Protein AF-A0A3D5YHL3-F1 (afdb_monomer_lite)

Secondary structure (DSSP, 8-state):
---TT---TTT-PEEEE---SHHHHHHHHHHHHHTT--HHHHEEEE-HHHHHTTT--HHHHT------EETTEE-----SSGGGSPPPSSEEEEEETTEEEEEETTSPP-SEE----SEETTEES----HHHHHHHHHHHHHHHGGGGGS-EEE-HHHHHHHHHHHHHHHHT-

Sequence (173 aa):
MKEHDMLDPKLDKIVVADISTVEDVRRVEEAVANAGFDPKDFIQYGLGGLLVARNKTRDALSAAYKLTQVEDDPTGKLSNDIDKEPIPGDLNIEIRNDERVVVQEFEEIQGERLLKPVYENGNLVYDDNDIAAVDIARKRLIETFDAVYLPSRESEVTKEIHQKVRERFINDM

pLDDT: mean 86.02, std 10.87, range [41.62, 98.19]

Structure (mmCIF, N/CA/C/O backbone):
data_AF-A0A3D5YHL3-F1
#
_entry.id   AF-A0A3D5YHL3-F1
#
loop_
_atom_site.group_PDB
_atom_site.id
_atom_site.type_symbol
_atom_site.label_atom_id
_atom_site.label_alt_id
_atom_site.label_comp_id
_atom_site.label_asym_id
_atom_site.label_entity_id
_atom_site.label_seq_id
_atom_site.pdbx_PDB_ins_code
_atom_site.Cartn_x
_atom_site.Cartn_y
_atom_site.Cartn_z
_atom_site.occupancy
_atom_site.B_iso_or_equiv
_atom_site.auth_seq_id
_atom_site.auth_comp_id
_atom_site.auth_asym_id
_atom_site.auth_atom_id
_atom_site.pdbx_PDB_model_num
ATOM 1 N N . MET A 1 1 ? -34.088 -5.281 43.142 1.00 41.62 1 MET A N 1
ATOM 2 C CA . MET A 1 1 ? -32.781 -4.714 43.527 1.00 41.62 1 MET A CA 1
ATOM 3 C C . MET A 1 1 ? -32.283 -3.999 42.289 1.00 41.62 1 MET A C 1
ATOM 5 O O . MET A 1 1 ? -32.059 -4.671 41.296 1.00 41.62 1 MET A O 1
ATOM 9 N N . LYS A 1 2 ? -32.340 -2.664 42.274 1.00 42.94 2 LYS A N 1
ATOM 10 C CA . LYS A 1 2 ? -31.876 -1.867 41.132 1.00 42.94 2 LYS A CA 1
ATOM 11 C C . LYS A 1 2 ? -30.351 -1.827 41.171 1.00 42.94 2 LYS A C 1
ATOM 13 O O . LYS A 1 2 ? -29.787 -1.775 42.259 1.00 42.94 2 LYS A O 1
ATOM 18 N N . GLU A 1 3 ? -29.757 -1.890 39.994 1.00 56.44 3 GLU A N 1
ATOM 19 C CA . GLU A 1 3 ? -28.336 -1.989 39.646 1.00 56.44 3 GLU A CA 1
ATOM 20 C C . GLU A 1 3 ? -27.521 -0.769 40.115 1.00 56.44 3 GLU A C 1
ATOM 22 O O . GLU A 1 3 ? -26.960 -0.030 39.316 1.00 56.44 3 GLU A O 1
ATOM 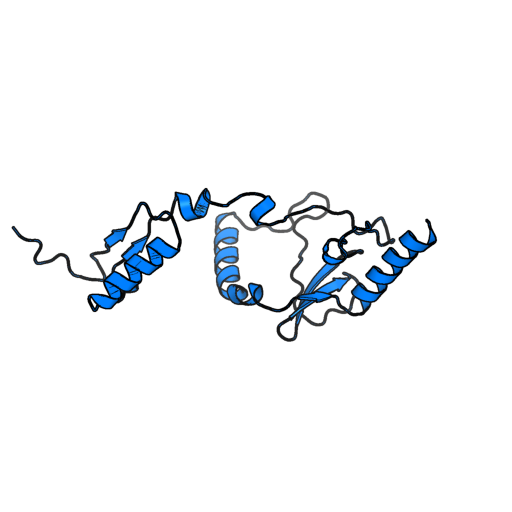27 N N . HIS A 1 4 ? -27.507 -0.496 41.419 1.00 51.25 4 HIS A N 1
ATOM 28 C CA . HIS A 1 4 ? -26.979 0.757 41.958 1.00 51.25 4 HIS A CA 1
ATOM 29 C C . HIS A 1 4 ? -25.447 0.881 41.887 1.00 51.25 4 HIS A C 1
ATOM 31 O O . HIS A 1 4 ? -24.948 1.989 42.057 1.00 51.25 4 HIS A O 1
ATOM 37 N N . ASP A 1 5 ? -24.744 -0.213 41.568 1.00 57.22 5 ASP A N 1
ATOM 38 C CA . ASP A 1 5 ? -23.280 -0.321 41.615 1.00 57.22 5 ASP A CA 1
ATOM 39 C C . ASP A 1 5 ? -22.630 -0.756 40.278 1.00 57.22 5 ASP A C 1
ATOM 41 O O . ASP A 1 5 ? -21.456 -1.105 40.279 1.00 57.22 5 ASP A O 1
ATOM 45 N N . MET A 1 6 ? -23.350 -0.745 39.141 1.00 55.75 6 MET A N 1
ATOM 46 C CA . MET A 1 6 ? -22.797 -1.093 37.806 1.00 55.75 6 MET A CA 1
ATOM 47 C C . MET A 1 6 ? -22.458 0.148 36.957 1.00 55.75 6 MET A C 1
ATOM 49 O O . MET A 1 6 ? -22.92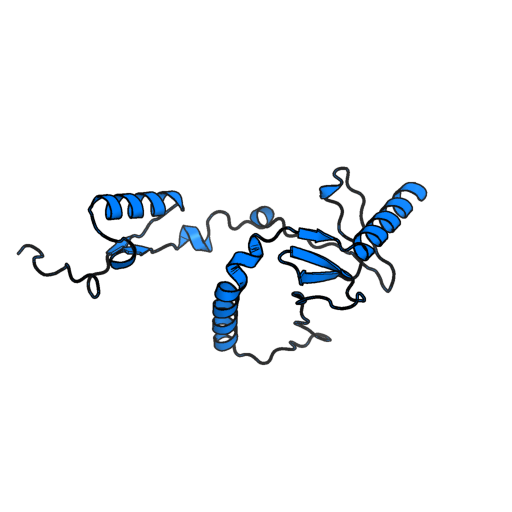9 0.289 35.827 1.00 55.75 6 MET A O 1
ATOM 53 N N . LEU A 1 7 ? -21.730 1.108 37.529 1.00 62.03 7 LEU A N 1
ATOM 54 C CA . LEU A 1 7 ? -21.353 2.356 36.851 1.00 62.03 7 LEU A CA 1
ATOM 55 C C . LEU A 1 7 ? -19.850 2.649 36.936 1.00 62.03 7 LEU A C 1
ATOM 57 O O . LEU A 1 7 ? -19.455 3.790 36.698 1.00 62.03 7 LEU A O 1
ATOM 61 N N . ASP A 1 8 ? -19.006 1.673 37.285 1.00 66.50 8 ASP A N 1
ATOM 62 C CA . ASP A 1 8 ? -17.559 1.878 37.219 1.00 66.50 8 ASP A CA 1
ATOM 63 C C . ASP A 1 8 ? -17.124 1.827 35.742 1.00 66.50 8 ASP A C 1
ATOM 65 O O . ASP A 1 8 ? -17.081 0.745 35.163 1.00 66.50 8 ASP A O 1
ATOM 69 N N . PRO A 1 9 ? -16.721 2.948 35.113 1.00 62.53 9 PRO A N 1
ATOM 70 C CA . PRO A 1 9 ? -16.336 2.972 33.697 1.00 62.53 9 PRO A CA 1
ATOM 71 C C . PRO A 1 9 ? -15.170 2.031 33.375 1.00 62.53 9 PRO A C 1
ATOM 73 O O . PRO A 1 9 ? -14.937 1.663 32.223 1.00 62.53 9 PRO A O 1
ATOM 76 N N . LYS A 1 10 ? -14.364 1.676 34.380 1.00 64.00 10 LYS A N 1
ATOM 77 C CA . LYS A 1 10 ? -13.200 0.807 34.206 1.00 64.00 10 LYS A CA 1
ATOM 78 C C . LYS A 1 10 ? -13.565 -0.671 34.262 1.00 64.00 10 LYS A C 1
ATOM 80 O O . LYS A 1 10 ? -12.858 -1.459 33.637 1.00 64.00 10 LYS A O 1
ATOM 85 N N . LEU A 1 11 ? -14.627 -1.037 34.978 1.00 66.75 11 LEU A N 1
ATOM 86 C CA . LEU A 1 11 ? -15.030 -2.430 35.197 1.00 66.75 11 LEU A CA 1
ATOM 87 C C . LEU A 1 11 ? -16.305 -2.798 34.425 1.00 66.75 11 LEU A C 1
ATOM 89 O O . LEU A 1 11 ? -16.400 -3.904 33.896 1.00 66.75 11 LEU A O 1
ATOM 93 N N . ASP A 1 12 ? -17.226 -1.850 34.278 1.00 74.38 12 ASP A N 1
ATOM 94 C CA . ASP A 1 12 ? -18.537 -2.013 33.660 1.00 74.38 12 ASP A CA 1
ATOM 95 C C . ASP A 1 12 ? -18.520 -1.456 32.230 1.00 74.38 12 ASP A C 1
ATOM 97 O O . ASP A 1 12 ? -18.820 -0.290 31.964 1.00 74.38 12 ASP A O 1
ATOM 101 N N . LYS A 1 13 ? -18.127 -2.312 31.281 1.00 79.00 13 LYS A N 1
ATOM 102 C CA . LYS A 1 13 ? -18.170 -2.005 29.845 1.00 79.00 13 LYS A CA 1
ATOM 103 C C . LYS A 1 13 ? -19.487 -2.475 29.235 1.00 79.00 13 LYS A C 1
ATOM 105 O O . LYS A 1 13 ? -19.924 -3.603 29.452 1.00 79.00 13 LYS A O 1
ATOM 110 N N . ILE A 1 14 ? -20.081 -1.635 28.398 1.00 84.00 14 ILE A N 1
ATOM 111 C CA . ILE A 1 14 ? -21.248 -1.963 27.586 1.00 84.00 14 ILE A CA 1
ATOM 112 C C . ILE A 1 14 ? -20.753 -2.457 26.229 1.00 84.00 14 ILE A C 1
ATOM 114 O O . ILE A 1 14 ? -20.118 -1.717 25.477 1.00 84.00 14 ILE A O 1
ATOM 118 N N . VAL A 1 15 ? -21.068 -3.708 25.897 1.00 84.75 15 VAL A N 1
ATOM 119 C CA . VAL A 1 15 ? -20.785 -4.257 24.569 1.00 84.75 15 VAL A CA 1
ATOM 120 C C . VAL A 1 15 ? -21.984 -4.018 23.661 1.00 84.75 15 VAL A C 1
ATOM 122 O O . VAL A 1 15 ? -23.063 -4.564 23.884 1.00 84.75 15 VAL A O 1
ATOM 125 N N . VAL A 1 16 ? -21.786 -3.233 22.607 1.00 86.00 16 VAL A N 1
ATOM 126 C CA . VAL A 1 16 ? -22.779 -3.027 21.552 1.00 86.00 16 VAL A CA 1
ATOM 127 C C . VAL A 1 16 ? -22.445 -3.957 20.388 1.00 86.00 16 VAL A C 1
ATOM 129 O O . VAL A 1 16 ? -21.397 -3.843 19.747 1.00 86.00 16 VAL A O 1
ATOM 132 N N . ALA A 1 17 ? -23.336 -4.913 20.138 1.00 83.62 17 ALA A N 1
ATOM 133 C CA . ALA A 1 17 ? -23.252 -5.866 19.036 1.00 83.62 17 ALA A CA 1
ATOM 134 C C . ALA A 1 17 ? -24.297 -5.546 17.952 1.00 83.62 17 ALA A C 1
ATOM 136 O O . ALA A 1 17 ? -25.127 -4.658 18.122 1.00 83.62 17 ALA A O 1
ATOM 137 N N . ASP A 1 18 ? -24.241 -6.278 16.837 1.00 81.06 18 ASP A N 1
ATOM 138 C CA . ASP A 1 18 ? -25.147 -6.131 15.681 1.00 81.06 18 ASP A CA 1
ATOM 139 C C . ASP A 1 18 ? -25.055 -4.775 14.952 1.00 81.06 18 ASP A C 1
ATOM 141 O O . ASP A 1 18 ? -25.984 -4.292 14.304 1.00 81.06 18 ASP A O 1
ATOM 145 N N . ILE A 1 19 ? -23.875 -4.157 15.013 1.00 83.06 19 ILE A N 1
ATOM 146 C CA . ILE A 1 19 ? -23.560 -2.976 14.216 1.00 83.06 19 ILE A CA 1
ATOM 147 C C . ILE A 1 19 ? -23.359 -3.379 12.758 1.00 83.06 19 ILE A C 1
ATOM 149 O O . ILE A 1 19 ? -22.494 -4.184 12.402 1.00 83.06 19 ILE A O 1
ATOM 153 N N . SER A 1 20 ? -24.171 -2.768 11.906 1.00 81.94 20 SER A N 1
ATOM 154 C CA . SER A 1 20 ? -24.273 -3.090 10.491 1.00 81.94 20 SER A CA 1
ATOM 155 C C . SER A 1 20 ? -23.474 -2.129 9.605 1.00 81.94 20 SER A C 1
ATOM 157 O O . SER A 1 20 ? -23.076 -2.502 8.495 1.00 81.94 20 SER A O 1
ATOM 159 N N . THR A 1 21 ? -23.235 -0.905 10.073 1.00 86.06 21 THR A N 1
ATOM 160 C CA . THR A 1 21 ? -22.568 0.164 9.323 1.00 86.06 21 THR A CA 1
ATOM 161 C C . THR A 1 21 ? -21.679 1.020 10.231 1.00 86.06 21 THR A C 1
ATOM 163 O O . THR A 1 21 ? -21.836 1.021 11.447 1.00 86.06 21 THR A O 1
ATOM 166 N N . VAL A 1 22 ? -20.752 1.785 9.643 1.00 86.81 22 VAL A N 1
ATOM 167 C CA . VAL A 1 22 ? -19.967 2.793 10.387 1.00 86.81 22 VAL A CA 1
ATOM 168 C C . VAL A 1 22 ? -20.869 3.905 10.938 1.00 86.81 22 VAL A C 1
ATOM 170 O O . VAL A 1 22 ? -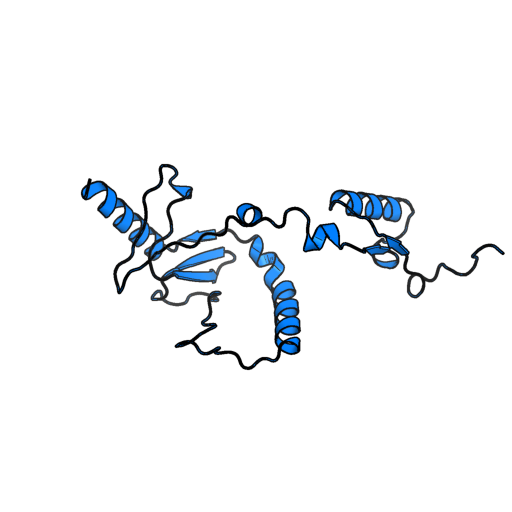20.586 4.466 11.989 1.00 86.81 22 VAL A O 1
ATOM 173 N N . GLU A 1 23 ? -21.983 4.195 10.268 1.00 89.00 23 GLU A N 1
ATOM 174 C CA . GLU A 1 23 ? -22.930 5.219 10.713 1.00 89.00 23 GLU A CA 1
ATOM 175 C C . GLU A 1 23 ? -23.676 4.809 11.988 1.00 89.00 23 GLU A C 1
ATOM 177 O O . GLU A 1 23 ? -23.913 5.632 12.868 1.00 89.00 23 GLU A O 1
ATOM 182 N N . ASP A 1 24 ? -23.969 3.515 12.143 1.00 88.44 24 ASP A N 1
ATOM 183 C CA . ASP A 1 24 ? -24.530 2.982 13.385 1.00 88.44 24 ASP A CA 1
ATOM 184 C C . ASP A 1 24 ? -23.585 3.206 14.577 1.00 88.44 24 ASP A C 1
ATOM 186 O O . ASP A 1 24 ? -24.061 3.543 15.660 1.00 88.44 24 ASP A O 1
ATOM 190 N N . VAL A 1 25 ? -22.264 3.072 14.371 1.00 90.06 25 VAL A N 1
ATOM 191 C CA . VAL A 1 25 ? -21.246 3.391 15.393 1.00 90.06 25 VAL A CA 1
ATOM 192 C C . VAL A 1 25 ? -21.334 4.867 15.765 1.00 90.06 25 VAL A C 1
ATOM 194 O O . VAL A 1 25 ? -21.506 5.182 16.939 1.00 90.06 25 VAL A O 1
ATOM 197 N N . ARG A 1 26 ? -21.295 5.768 14.773 1.00 91.56 26 ARG A N 1
ATOM 198 C CA . ARG A 1 26 ? -21.354 7.221 15.011 1.00 91.56 26 ARG A CA 1
ATOM 199 C C . ARG A 1 26 ? -22.598 7.623 15.790 1.00 91.56 26 ARG A C 1
ATOM 201 O O . ARG A 1 26 ? -22.497 8.370 16.753 1.00 91.56 26 ARG A O 1
ATOM 208 N N . ARG A 1 27 ? -23.758 7.067 15.436 1.00 91.56 27 ARG A N 1
ATOM 209 C CA . ARG A 1 27 ? -25.019 7.340 16.134 1.00 91.56 27 ARG A CA 1
ATOM 210 C C . ARG A 1 27 ? -24.975 6.919 17.606 1.00 91.56 27 ARG A C 1
ATOM 212 O O . ARG A 1 27 ? -25.529 7.616 18.453 1.00 91.56 27 ARG A O 1
ATOM 219 N N . VAL A 1 28 ? -24.355 5.778 17.917 1.00 90.19 28 VAL A N 1
ATOM 220 C CA . VAL A 1 28 ? -24.179 5.329 19.308 1.00 90.19 28 VAL A CA 1
ATOM 221 C C . VAL A 1 28 ? -23.227 6.265 20.050 1.00 90.19 28 VAL A C 1
ATOM 223 O O . VAL A 1 28 ? -23.556 6.704 21.150 1.00 90.19 28 VAL A O 1
ATOM 226 N N . GLU A 1 29 ? -22.093 6.616 19.443 1.00 91.88 29 GLU A N 1
ATOM 227 C CA . GLU A 1 29 ? -21.121 7.539 20.039 1.00 91.88 29 GLU A CA 1
ATOM 228 C C . GLU A 1 29 ? -21.735 8.918 20.311 1.00 91.88 29 GLU A C 1
ATOM 230 O O . GLU A 1 29 ? -21.594 9.441 21.415 1.00 91.88 29 GLU A O 1
ATOM 235 N N . GLU A 1 30 ? -22.488 9.475 19.362 1.00 93.62 30 GLU A N 1
ATOM 236 C CA . GLU A 1 30 ? -23.200 10.743 19.533 1.00 93.62 30 GLU A CA 1
ATOM 237 C C . GLU A 1 30 ? -24.247 10.670 20.647 1.00 93.62 30 GLU A C 1
ATOM 239 O O . GLU A 1 30 ? -24.356 11.593 21.452 1.00 93.62 30 GLU A O 1
ATOM 244 N N . ALA A 1 31 ? -25.015 9.581 20.739 1.00 90.50 31 ALA A N 1
ATOM 245 C CA . ALA A 1 31 ? -26.012 9.418 21.794 1.00 90.50 31 ALA A CA 1
ATOM 246 C C . ALA A 1 31 ? -25.373 9.371 23.193 1.00 90.50 31 ALA A C 1
ATOM 248 O O . ALA A 1 31 ? -25.887 9.990 24.125 1.00 90.50 31 ALA A O 1
ATOM 249 N N . VAL A 1 32 ? -24.242 8.673 23.333 1.00 88.94 32 VAL A N 1
ATOM 250 C CA . VAL A 1 32 ? -23.497 8.574 24.597 1.00 88.94 32 VAL A CA 1
ATOM 251 C C . VAL A 1 32 ? -22.844 9.913 24.955 1.00 88.94 32 VAL A C 1
ATOM 253 O O . VAL A 1 32 ? -22.975 10.370 26.093 1.00 88.94 32 VAL A O 1
ATOM 256 N N . ALA A 1 33 ? -22.246 10.595 23.974 1.00 90.75 33 ALA A N 1
ATOM 257 C CA . ALA A 1 33 ? -21.694 11.936 24.152 1.00 90.75 33 ALA A CA 1
ATOM 258 C C . ALA A 1 33 ? -22.770 12.950 24.576 1.00 90.75 33 ALA A C 1
ATOM 260 O O . ALA A 1 33 ? -22.570 13.710 25.523 1.00 90.75 33 ALA A O 1
ATOM 261 N N . ASN A 1 34 ? -23.948 12.917 23.944 1.00 92.81 34 ASN A N 1
ATOM 262 C CA . ASN A 1 34 ? -25.087 13.773 24.293 1.00 92.81 34 ASN A CA 1
ATOM 263 C C . ASN A 1 34 ? -25.647 13.485 25.695 1.00 92.81 34 ASN A C 1
ATOM 265 O O . ASN A 1 34 ? -26.225 14.373 26.321 1.00 92.81 34 ASN A O 1
ATOM 269 N N . ALA A 1 35 ? -25.466 12.264 26.203 1.00 88.38 35 ALA A N 1
ATOM 270 C CA . ALA A 1 35 ? -25.796 11.898 27.578 1.00 88.38 35 ALA A CA 1
ATOM 271 C C . ALA A 1 35 ? -24.731 12.346 28.603 1.00 88.38 35 ALA A C 1
ATOM 273 O O . ALA A 1 35 ? -24.941 12.176 29.803 1.00 88.38 35 ALA A O 1
ATOM 274 N N . GLY A 1 36 ? -23.622 12.944 28.151 1.00 87.94 36 GLY A N 1
ATOM 275 C CA . GLY A 1 36 ? -22.565 13.498 28.999 1.00 87.94 36 GLY A CA 1
ATOM 276 C C . GLY A 1 36 ? -21.427 12.531 29.330 1.00 87.94 36 GLY A C 1
ATOM 277 O O . GLY A 1 36 ? -20.658 12.810 30.247 1.00 87.94 36 GLY A O 1
ATOM 278 N N . PHE A 1 37 ? -21.308 11.413 28.610 1.00 85.62 37 PHE A N 1
ATOM 279 C CA . PHE A 1 37 ? -20.255 10.413 28.811 1.00 85.62 37 PHE A CA 1
ATOM 280 C C . PHE A 1 37 ? -19.306 10.358 27.609 1.00 85.62 37 PHE A C 1
ATOM 282 O O . PHE A 1 37 ? -19.735 10.571 26.478 1.00 85.62 37 PHE A O 1
ATOM 289 N N . ASP A 1 38 ? -18.030 10.025 27.828 1.00 86.31 38 ASP A N 1
ATOM 290 C CA . ASP A 1 38 ? -17.118 9.689 26.727 1.00 86.31 38 ASP A CA 1
ATOM 291 C C . ASP A 1 38 ? -17.398 8.245 26.267 1.00 86.31 38 ASP A C 1
ATOM 293 O O . ASP A 1 38 ? -17.239 7.311 27.061 1.00 86.31 38 ASP A O 1
ATOM 297 N N . PRO A 1 39 ? -17.797 8.011 25.002 1.00 85.50 39 PRO A N 1
ATOM 298 C CA . PRO A 1 39 ? -18.035 6.664 24.489 1.00 85.50 39 PRO A CA 1
ATOM 299 C C . PRO A 1 39 ? -16.848 5.711 24.681 1.00 85.50 39 PRO A C 1
ATOM 301 O O . PRO A 1 39 ? -17.061 4.523 24.922 1.00 85.50 39 PRO A O 1
ATOM 304 N N . LYS A 1 40 ? -15.605 6.211 24.632 1.00 85.44 40 LYS A N 1
ATOM 305 C CA . LYS A 1 40 ? -14.387 5.392 24.779 1.00 85.44 40 LYS A CA 1
ATOM 306 C C . LYS A 1 40 ? -14.235 4.797 26.176 1.00 85.44 40 LYS A C 1
ATOM 308 O O . LYS A 1 40 ? -13.600 3.753 26.339 1.00 85.44 40 LYS A O 1
ATOM 313 N N . ASP A 1 41 ? -14.838 5.436 27.174 1.00 82.88 41 ASP A N 1
ATOM 314 C CA . ASP A 1 41 ? -14.758 4.993 28.558 1.00 82.88 41 ASP A CA 1
ATOM 315 C C . ASP A 1 41 ? -15.723 3.848 28.859 1.00 82.88 41 ASP A C 1
ATOM 317 O O . ASP A 1 41 ? -15.459 3.088 29.782 1.00 82.88 41 ASP A O 1
ATOM 321 N N . PHE A 1 42 ? -16.790 3.652 28.082 1.00 76.19 42 PHE A N 1
ATOM 322 C CA . PHE A 1 42 ? -17.842 2.687 28.432 1.00 76.19 42 PHE A CA 1
ATOM 323 C C . PHE A 1 42 ? -18.164 1.688 27.327 1.00 76.19 42 PHE A C 1
ATOM 325 O O . PHE A 1 42 ? -18.561 0.566 27.633 1.00 76.19 42 PHE A O 1
ATOM 332 N N . ILE A 1 43 ? -18.003 2.056 26.056 1.00 85.75 43 ILE A N 1
ATOM 333 C CA . ILE A 1 43 ? -18.502 1.258 24.938 1.00 85.75 43 ILE A CA 1
ATOM 334 C C . ILE A 1 43 ? -17.400 0.376 24.350 1.00 85.75 43 ILE A C 1
ATOM 336 O O . ILE A 1 43 ? -16.295 0.824 24.048 1.00 85.75 43 ILE A O 1
ATOM 340 N N . GLN A 1 44 ? -17.730 -0.894 24.132 1.00 86.69 44 GLN A N 1
ATOM 341 C CA . GLN A 1 44 ? -16.977 -1.813 23.284 1.00 86.69 44 GLN A CA 1
ATOM 342 C C . GLN A 1 44 ? -17.864 -2.298 22.139 1.00 86.69 44 GLN A C 1
ATOM 344 O O . GLN A 1 44 ? -19.052 -2.550 22.327 1.00 86.69 44 GLN A O 1
ATOM 349 N N . TYR A 1 45 ? -17.290 -2.466 20.949 1.00 88.06 45 TYR A N 1
ATOM 350 C CA . TYR A 1 45 ? -18.053 -2.830 19.758 1.00 88.06 45 TYR A CA 1
ATOM 351 C C . TYR A 1 45 ? -17.744 -4.244 19.267 1.00 88.06 45 TYR A C 1
ATOM 353 O O . TYR A 1 45 ? -16.602 -4.582 18.956 1.00 88.06 45 TYR A O 1
ATOM 361 N N . GLY A 1 46 ? -18.791 -5.058 19.120 1.00 86.25 46 GLY A N 1
ATOM 362 C CA . GLY A 1 46 ? -18.728 -6.363 18.464 1.00 86.25 46 GLY A CA 1
ATOM 363 C C . GLY A 1 46 ? -18.966 -6.243 16.957 1.00 86.25 46 GLY A C 1
ATOM 364 O O . GLY A 1 46 ? -20.092 -6.415 16.496 1.00 86.25 46 GLY A O 1
ATOM 365 N N . LEU A 1 47 ? -17.918 -5.961 16.176 1.00 85.62 47 LEU A N 1
ATOM 366 C CA . LEU A 1 47 ? -18.023 -5.617 14.746 1.00 85.62 47 LEU A CA 1
ATOM 367 C C . LEU A 1 47 ? -17.764 -6.789 13.783 1.00 85.62 47 LEU A C 1
ATOM 369 O O . LEU A 1 47 ? -17.049 -6.633 12.797 1.00 85.62 47 LEU A O 1
ATOM 373 N N . GLY A 1 48 ? -18.338 -7.968 14.037 1.00 80.50 48 GLY A N 1
ATOM 374 C CA . GLY A 1 48 ? -18.089 -9.166 13.220 1.00 80.50 48 GLY A CA 1
ATOM 375 C C . GLY A 1 48 ? -18.391 -8.957 11.729 1.00 80.50 48 GLY A C 1
ATOM 376 O O . GLY A 1 48 ? -17.487 -8.788 10.914 1.00 80.50 48 GLY A O 1
ATOM 377 N N . GLY A 1 49 ? -19.672 -8.925 11.353 1.00 80.44 49 GLY A N 1
ATOM 378 C CA . GLY A 1 49 ? -20.073 -8.830 9.942 1.00 80.44 49 GLY A CA 1
ATOM 379 C C . GLY A 1 49 ? -19.533 -7.590 9.218 1.00 80.44 49 GLY A C 1
ATOM 380 O O . GLY A 1 49 ? -19.174 -7.679 8.043 1.00 80.44 49 GLY A O 1
ATOM 381 N N . LEU A 1 50 ? -19.430 -6.455 9.917 1.00 82.75 50 LEU A N 1
ATOM 382 C CA . LEU A 1 50 ? -18.894 -5.208 9.369 1.00 82.75 50 LEU A CA 1
ATOM 383 C C . LEU A 1 50 ? -17.396 -5.307 9.028 1.00 82.75 50 LEU A C 1
ATOM 385 O O . LEU A 1 50 ? -16.989 -4.831 7.969 1.00 82.75 50 LEU A O 1
ATOM 389 N N . LEU A 1 51 ? -16.580 -5.927 9.891 1.00 82.81 51 LEU A N 1
ATOM 390 C CA . LEU A 1 51 ? -15.137 -6.039 9.663 1.00 82.81 51 LEU A CA 1
ATOM 391 C C . LEU A 1 51 ? -14.779 -7.144 8.668 1.00 82.81 51 LEU A C 1
ATOM 393 O O . LEU A 1 51 ? -13.904 -6.921 7.833 1.00 82.81 51 LEU A O 1
ATOM 397 N N . VAL A 1 52 ? -15.439 -8.308 8.729 1.00 80.19 52 VAL A N 1
ATOM 398 C CA . VAL A 1 52 ? -15.000 -9.488 7.956 1.00 80.19 52 VAL A CA 1
ATOM 399 C C . VAL A 1 52 ? -15.815 -9.806 6.703 1.00 80.19 52 VAL A C 1
ATOM 401 O O . VAL A 1 52 ? -15.267 -10.412 5.790 1.00 80.19 52 VAL A O 1
ATOM 404 N N . ALA A 1 53 ? -17.092 -9.421 6.616 1.00 76.75 53 ALA A N 1
ATOM 405 C CA . ALA A 1 53 ? -17.973 -9.916 5.548 1.00 76.75 53 ALA A CA 1
ATOM 406 C C . ALA A 1 53 ? -18.489 -8.817 4.610 1.00 76.75 53 ALA A C 1
ATOM 408 O O . ALA A 1 53 ? -18.553 -9.002 3.394 1.00 76.75 53 ALA A O 1
ATOM 409 N N . ARG A 1 54 ? -18.884 -7.662 5.151 1.00 75.19 54 ARG A N 1
ATOM 410 C CA . ARG A 1 54 ? -19.539 -6.615 4.360 1.00 75.19 54 ARG A CA 1
ATOM 411 C C . ARG A 1 54 ? -18.543 -5.845 3.501 1.00 75.19 54 ARG A C 1
ATOM 413 O O . ARG A 1 54 ? -17.512 -5.382 3.984 1.00 75.19 54 ARG A O 1
ATOM 420 N N . ASN A 1 55 ? -18.897 -5.666 2.227 1.00 70.62 55 ASN A N 1
ATOM 421 C CA . ASN A 1 55 ? -18.138 -4.894 1.236 1.00 70.62 55 ASN A CA 1
ATOM 422 C C . ASN A 1 55 ? -16.672 -5.340 1.074 1.00 70.62 55 ASN A C 1
ATOM 424 O O . ASN A 1 55 ? -15.829 -4.557 0.646 1.00 70.62 55 ASN A O 1
ATOM 428 N N . LYS A 1 56 ? -16.355 -6.599 1.405 1.00 76.81 56 LYS A N 1
ATOM 429 C CA . LYS A 1 56 ? -15.030 -7.204 1.204 1.00 76.81 56 LYS A CA 1
ATOM 430 C C . LYS A 1 56 ? -14.994 -7.983 -0.111 1.00 76.81 56 LYS A C 1
ATOM 432 O O . LYS A 1 56 ? -14.764 -9.186 -0.130 1.00 76.81 56 LYS A O 1
ATOM 437 N N . THR A 1 57 ? -15.294 -7.309 -1.218 1.00 75.75 57 THR A N 1
ATOM 438 C CA . THR A 1 57 ? -15.189 -7.898 -2.562 1.00 75.75 57 THR A CA 1
ATOM 439 C C . THR A 1 57 ? -13.839 -7.544 -3.182 1.00 75.75 57 THR A C 1
ATOM 441 O O . THR A 1 57 ? -13.244 -6.525 -2.841 1.00 75.75 57 THR A O 1
ATOM 444 N N . ARG A 1 58 ? -13.343 -8.356 -4.126 1.00 68.00 58 ARG A N 1
ATOM 445 C CA . ARG A 1 58 ? -12.124 -8.029 -4.893 1.00 68.00 58 ARG A CA 1
ATOM 446 C C . ARG A 1 58 ? -12.233 -6.650 -5.550 1.00 68.00 58 ARG A C 1
ATOM 448 O O . ARG A 1 58 ? -11.291 -5.865 -5.519 1.00 68.00 58 ARG A O 1
ATOM 455 N N . ASP A 1 59 ? -13.400 -6.363 -6.115 1.00 70.31 59 ASP A N 1
ATOM 456 C CA . ASP A 1 59 ? -13.657 -5.113 -6.826 1.00 70.31 59 ASP A CA 1
ATOM 457 C C . ASP A 1 59 ? -13.667 -3.907 -5.869 1.00 70.31 59 ASP A C 1
ATOM 459 O O . ASP A 1 59 ? -13.314 -2.807 -6.281 1.00 70.31 59 ASP A O 1
ATOM 463 N N . ALA A 1 60 ? -13.947 -4.115 -4.573 1.00 66.25 60 ALA A N 1
ATOM 464 C CA . ALA A 1 60 ? -13.814 -3.072 -3.554 1.00 66.25 60 ALA A CA 1
ATOM 465 C C . ALA A 1 60 ? -12.361 -2.605 -3.350 1.00 66.25 60 ALA A C 1
ATOM 467 O O . ALA A 1 60 ? -12.149 -1.496 -2.870 1.00 66.25 60 ALA A O 1
ATOM 468 N N . LEU A 1 61 ? -11.368 -3.421 -3.724 1.00 70.81 61 LEU A N 1
ATOM 469 C CA . LEU A 1 61 ? -9.945 -3.063 -3.687 1.00 70.81 61 LEU A CA 1
ATOM 470 C C . LEU A 1 61 ? -9.381 -2.710 -5.069 1.00 70.81 61 LEU A C 1
ATOM 472 O O . LEU A 1 61 ? -8.235 -2.284 -5.157 1.00 70.81 61 LEU A O 1
ATOM 476 N N . SER A 1 62 ? -10.151 -2.918 -6.147 1.00 70.94 62 SER A N 1
ATOM 477 C CA . SER A 1 62 ? -9.691 -2.763 -7.539 1.00 70.94 62 SER A CA 1
ATOM 478 C C . SER A 1 62 ? -8.345 -3.453 -7.829 1.00 70.94 62 SER A C 1
ATOM 480 O O . SER A 1 62 ? -7.569 -3.009 -8.672 1.00 70.94 62 SER A O 1
ATOM 482 N N . ALA A 1 63 ? -8.064 -4.562 -7.136 1.00 80.25 63 ALA A N 1
ATOM 483 C CA . ALA A 1 63 ? -6.799 -5.275 -7.256 1.00 80.25 63 ALA A CA 1
ATOM 484 C C . ALA A 1 63 ? -6.712 -6.019 -8.598 1.00 80.25 63 ALA A C 1
ATOM 486 O O . ALA A 1 63 ? -7.610 -6.788 -8.959 1.00 80.25 63 ALA A O 1
ATOM 487 N N . ALA A 1 64 ? -5.610 -5.822 -9.322 1.00 83.62 64 ALA A N 1
ATOM 488 C CA . ALA A 1 64 ? -5.340 -6.474 -10.597 1.00 83.62 64 ALA A CA 1
ATOM 489 C C . ALA A 1 64 ? -3.867 -6.879 -10.709 1.00 83.62 64 ALA A C 1
ATOM 491 O O . ALA A 1 64 ? -2.989 -6.205 -10.181 1.00 83.62 64 ALA A O 1
ATOM 492 N N . TYR A 1 65 ? -3.608 -7.960 -11.447 1.00 89.50 65 TYR A N 1
ATOM 493 C CA . TYR A 1 65 ? -2.262 -8.365 -11.844 1.00 89.50 65 TYR A CA 1
ATOM 494 C C . TYR A 1 65 ? -2.020 -7.960 -13.300 1.00 89.50 65 TYR A C 1
ATOM 496 O O . TYR A 1 65 ? -2.872 -8.198 -14.165 1.00 89.50 65 TYR A O 1
ATOM 504 N N . LYS A 1 66 ? -0.881 -7.318 -13.564 1.00 90.88 66 LYS A N 1
ATOM 505 C CA . LYS A 1 66 ? -0.485 -6.807 -14.879 1.00 90.88 66 LYS A CA 1
ATOM 506 C C . LYS A 1 66 ? 0.982 -7.149 -15.105 1.00 90.88 66 LYS A C 1
ATOM 508 O O . LYS A 1 66 ? 1.786 -6.995 -14.197 1.00 90.88 66 LYS A O 1
ATOM 513 N N . LEU A 1 67 ? 1.305 -7.600 -16.311 1.00 92.69 67 LEU A N 1
ATOM 514 C CA . LEU A 1 67 ? 2.688 -7.721 -16.754 1.00 92.69 67 LEU A CA 1
ATOM 515 C C . LEU A 1 67 ? 3.184 -6.318 -17.120 1.00 92.69 67 LEU A C 1
ATOM 517 O O . LEU A 1 67 ? 2.601 -5.695 -18.007 1.00 92.69 67 LEU A O 1
ATOM 521 N N . THR A 1 68 ? 4.189 -5.826 -16.400 1.00 94.75 68 THR A N 1
ATOM 522 C CA . THR A 1 68 ? 4.761 -4.480 -16.580 1.00 94.75 68 THR A CA 1
ATOM 523 C C . THR A 1 68 ? 6.174 -4.523 -17.158 1.00 94.75 68 THR A C 1
ATOM 525 O O . THR A 1 68 ? 6.631 -3.533 -17.719 1.00 94.75 68 THR A O 1
ATOM 528 N N . GLN A 1 69 ? 6.851 -5.675 -17.134 1.00 94.38 69 GLN A N 1
ATOM 529 C CA . GLN A 1 69 ? 8.186 -5.867 -17.707 1.00 94.38 69 GLN A CA 1
ATOM 530 C C . GLN A 1 69 ? 8.383 -7.311 -18.186 1.00 94.38 69 GLN A C 1
ATOM 532 O O . GLN A 1 69 ? 7.857 -8.248 -17.583 1.00 94.38 69 GLN A O 1
ATOM 537 N N . VAL A 1 70 ? 9.132 -7.481 -19.276 1.00 93.12 70 VAL A N 1
ATOM 538 C CA . VAL A 1 70 ? 9.625 -8.771 -19.775 1.00 93.12 70 VAL A CA 1
ATOM 539 C C . VAL A 1 70 ? 11.124 -8.633 -19.983 1.00 93.12 70 VAL A C 1
ATOM 541 O O . VAL A 1 70 ? 11.540 -7.779 -20.754 1.00 93.12 70 VAL A O 1
ATOM 544 N N . GLU A 1 71 ? 11.918 -9.468 -19.312 1.00 90.00 71 GLU A N 1
ATOM 545 C CA . GLU A 1 71 ? 13.383 -9.326 -19.289 1.00 90.00 71 GLU A CA 1
ATOM 546 C C . GLU A 1 71 ? 13.772 -7.886 -18.900 1.00 90.00 71 GLU A C 1
ATOM 548 O O . GLU A 1 71 ? 13.368 -7.434 -17.828 1.00 90.00 71 GLU A O 1
ATOM 553 N N . ASP A 1 72 ? 14.484 -7.165 -19.766 1.00 87.81 72 ASP A N 1
ATOM 554 C CA . ASP A 1 72 ? 14.880 -5.766 -19.557 1.00 87.81 72 ASP A CA 1
ATOM 555 C C . ASP A 1 72 ? 13.933 -4.761 -20.246 1.00 87.81 72 ASP A C 1
ATOM 557 O O . ASP A 1 72 ? 14.135 -3.548 -20.163 1.00 87.81 72 ASP A O 1
ATOM 561 N N . ASP A 1 73 ? 12.885 -5.243 -20.922 1.00 91.06 73 ASP A N 1
ATOM 562 C CA . ASP A 1 73 ? 11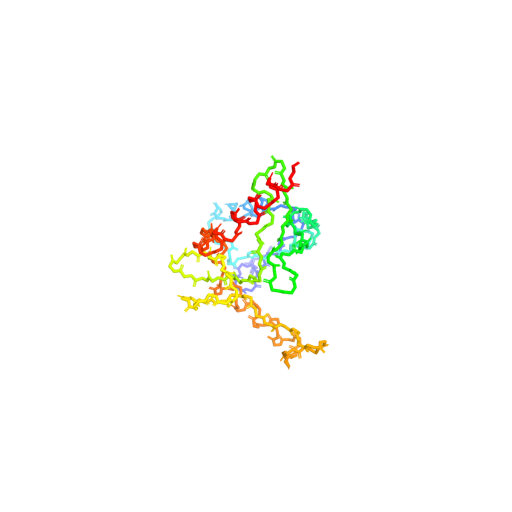.976 -4.410 -21.702 1.00 91.06 73 ASP A CA 1
ATOM 563 C C . ASP A 1 73 ? 10.689 -4.064 -20.929 1.00 91.06 73 ASP A C 1
ATOM 565 O O . ASP A 1 73 ? 9.894 -4.952 -20.583 1.00 91.06 73 ASP A O 1
ATOM 569 N N . PRO A 1 74 ? 10.391 -2.768 -20.714 1.00 93.12 74 PRO A N 1
ATOM 570 C CA . PRO A 1 74 ? 9.129 -2.348 -20.125 1.00 93.12 74 PRO A CA 1
ATOM 571 C C . PRO A 1 74 ? 7.958 -2.668 -21.070 1.00 93.12 74 PRO A C 1
ATOM 573 O O . PRO A 1 74 ? 8.013 -2.461 -22.291 1.00 93.12 74 PRO A O 1
ATOM 576 N N . THR A 1 75 ? 6.860 -3.166 -20.504 1.00 91.88 75 THR A N 1
ATOM 577 C CA . THR A 1 75 ? 5.657 -3.596 -21.231 1.00 91.88 75 THR A CA 1
ATOM 578 C C . THR A 1 75 ? 4.404 -2.939 -20.670 1.00 91.88 75 THR A C 1
ATOM 580 O O . THR A 1 75 ? 4.356 -2.522 -19.519 1.00 91.88 75 THR A O 1
ATOM 583 N N . GLY A 1 76 ? 3.369 -2.829 -21.500 1.00 87.25 76 GLY A N 1
ATOM 584 C CA . GLY A 1 76 ? 2.119 -2.191 -21.113 1.00 87.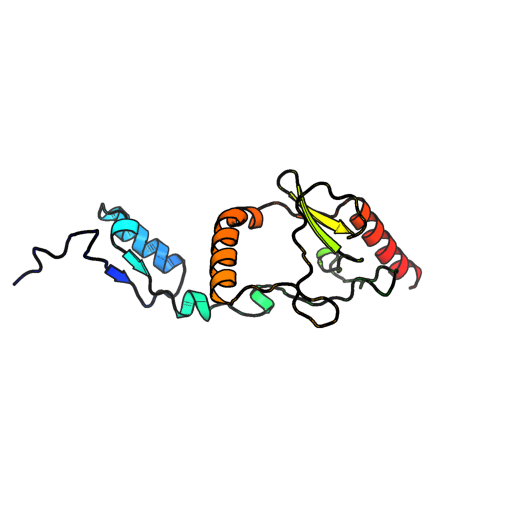25 76 GLY A CA 1
ATOM 585 C C . GLY A 1 76 ? 0.961 -2.635 -21.993 1.00 87.25 76 GLY A C 1
ATOM 586 O O . GLY A 1 76 ? 1.106 -3.487 -22.870 1.00 87.25 76 GLY A O 1
ATOM 587 N N . LYS A 1 77 ? -0.211 -2.052 -21.752 1.00 85.19 77 LYS A N 1
ATOM 588 C CA . LYS A 1 77 ? -1.404 -2.262 -22.570 1.00 85.19 77 LYS A CA 1
ATOM 589 C C . LYS A 1 77 ? -2.169 -0.950 -22.670 1.00 85.19 77 LYS A C 1
ATOM 591 O O . LYS A 1 77 ? -2.520 -0.389 -21.636 1.00 85.19 77 LYS A O 1
ATOM 596 N N . LEU A 1 78 ? -2.482 -0.527 -23.895 1.00 84.25 78 LEU A N 1
ATOM 597 C CA . LEU A 1 78 ? -3.337 0.635 -24.117 1.00 84.25 78 LEU A CA 1
ATOM 598 C C . LEU A 1 78 ? -4.746 0.396 -23.569 1.00 84.25 78 LEU A C 1
ATOM 600 O O . LEU A 1 78 ? -5.302 -0.709 -23.644 1.00 84.25 78 LEU A O 1
ATOM 604 N N . SER A 1 79 ? -5.331 1.460 -23.042 1.00 79.12 79 SER A N 1
ATOM 605 C CA . SER A 1 79 ? -6.701 1.484 -22.554 1.00 79.12 79 SER A CA 1
ATOM 606 C C . SER A 1 79 ? -7.441 2.645 -23.207 1.00 79.12 79 SER A C 1
ATOM 608 O O . SER A 1 79 ? -6.876 3.703 -23.458 1.00 79.12 79 SER A O 1
ATOM 610 N N . ASN A 1 80 ? -8.743 2.473 -23.450 1.00 75.69 80 ASN A N 1
ATOM 611 C CA . ASN A 1 80 ? -9.606 3.585 -23.880 1.00 75.69 80 ASN A CA 1
ATOM 612 C C . ASN A 1 80 ? -9.728 4.674 -22.799 1.00 75.69 80 ASN A C 1
ATOM 614 O O . ASN A 1 80 ? -10.237 5.759 -23.059 1.00 75.69 80 ASN A O 1
ATOM 618 N N . ASP A 1 81 ? -9.303 4.346 -21.583 1.00 77.00 81 ASP A N 1
ATOM 619 C CA . ASP A 1 81 ? -9.223 5.217 -20.426 1.00 77.00 81 ASP A CA 1
ATOM 620 C C . ASP A 1 81 ? -7.756 5.290 -19.998 1.00 77.00 81 ASP A C 1
ATOM 622 O O . ASP A 1 81 ? -7.199 4.276 -19.562 1.00 77.00 81 ASP A O 1
ATOM 626 N N . ILE A 1 82 ? -7.149 6.462 -20.178 1.00 70.06 82 ILE A N 1
ATOM 627 C CA . ILE A 1 82 ? -5.728 6.715 -19.915 1.00 70.06 82 ILE A CA 1
ATOM 628 C C . ILE A 1 82 ? -5.355 6.413 -18.462 1.00 70.06 82 ILE A C 1
ATOM 630 O O . ILE A 1 82 ? -4.294 5.857 -18.204 1.00 70.06 82 ILE A O 1
ATOM 634 N N . ASP A 1 83 ? -6.279 6.647 -17.529 1.00 69.44 83 ASP A N 1
ATOM 635 C CA . ASP A 1 83 ? -6.053 6.442 -16.096 1.00 69.44 83 ASP A CA 1
ATOM 636 C C . ASP A 1 83 ? -6.083 4.951 -15.703 1.00 69.44 83 ASP A C 1
ATOM 638 O O . ASP A 1 83 ? -5.864 4.591 -14.547 1.00 69.44 83 ASP A O 1
ATOM 642 N N . LYS A 1 84 ? -6.372 4.056 -16.659 1.00 78.31 84 LYS A N 1
ATOM 643 C CA . LYS A 1 84 ? -6.378 2.595 -16.472 1.00 78.31 84 LYS A CA 1
ATOM 644 C C . LYS A 1 84 ? -5.225 1.890 -17.180 1.00 78.31 84 LYS A C 1
ATOM 646 O O . LYS A 1 84 ? -5.198 0.652 -17.210 1.00 78.31 84 LYS A O 1
ATOM 651 N N . GLU A 1 85 ? -4.306 2.643 -17.774 1.00 86.94 85 GLU A N 1
ATOM 652 C CA . GLU A 1 85 ? -3.093 2.081 -18.357 1.00 86.94 85 GLU A CA 1
ATOM 653 C C . GLU A 1 85 ? -2.155 1.613 -17.231 1.00 86.94 85 GLU A C 1
ATOM 655 O O . GLU A 1 85 ? -1.979 2.311 -16.232 1.00 86.94 85 GLU A O 1
ATOM 660 N N . PRO A 1 86 ? -1.608 0.388 -17.315 1.00 91.12 86 PRO A N 1
ATOM 661 C CA . PRO A 1 86 ? -0.650 -0.083 -16.328 1.00 91.12 86 PRO A CA 1
ATOM 662 C C . PRO A 1 86 ? 0.652 0.713 -16.450 1.00 91.12 86 PRO A C 1
ATOM 664 O O . PRO A 1 86 ? 1.170 0.869 -17.554 1.00 91.12 86 PRO A O 1
ATOM 667 N N . ILE A 1 87 ? 1.204 1.135 -15.312 1.00 94.25 87 ILE A N 1
ATOM 668 C CA . ILE A 1 87 ? 2.533 1.748 -15.250 1.00 94.25 87 ILE A CA 1
ATOM 669 C C . ILE A 1 87 ? 3.569 0.671 -15.623 1.00 94.25 87 ILE A C 1
ATOM 671 O O . ILE A 1 87 ? 3.572 -0.392 -14.997 1.00 94.25 87 ILE A O 1
ATOM 675 N N . PRO A 1 88 ? 4.406 0.886 -16.647 1.00 95.50 88 PRO A N 1
ATOM 676 C CA . PRO A 1 88 ? 5.362 -0.114 -17.107 1.00 95.50 88 PRO A CA 1
ATOM 677 C C . PRO A 1 88 ? 6.679 -0.104 -16.311 1.00 95.50 88 PRO A C 1
ATOM 679 O O . PRO A 1 88 ? 7.050 0.896 -15.696 1.00 95.50 88 PRO A O 1
ATOM 682 N N . GLY A 1 89 ? 7.418 -1.209 -16.409 1.00 95.50 89 GLY A N 1
ATOM 683 C CA . GLY A 1 89 ? 8.734 -1.423 -15.807 1.00 95.50 89 GLY A CA 1
ATOM 684 C C . GLY A 1 89 ? 8.721 -2.281 -14.540 1.00 95.50 89 GLY A C 1
ATOM 685 O O . GLY A 1 89 ? 7.691 -2.851 -14.158 1.00 95.50 89 GLY A O 1
ATOM 686 N N . ASP A 1 90 ? 9.893 -2.380 -13.919 1.00 95.69 90 ASP A N 1
ATOM 687 C CA . ASP A 1 90 ? 10.130 -2.994 -12.615 1.00 95.69 90 ASP A CA 1
ATOM 688 C C . ASP A 1 90 ? 10.036 -1.905 -11.547 1.00 95.69 90 ASP A C 1
ATOM 690 O O . ASP A 1 90 ? 10.824 -0.958 -11.536 1.00 95.69 90 ASP A O 1
ATOM 694 N N . LEU A 1 91 ? 9.004 -1.984 -10.709 1.00 96.56 91 LEU A N 1
ATOM 695 C CA . LEU A 1 91 ? 8.499 -0.844 -9.950 1.00 96.56 91 LEU A CA 1
ATOM 696 C C . LEU A 1 91 ? 8.725 -0.994 -8.449 1.00 96.56 91 LEU A C 1
ATOM 698 O O . LEU A 1 91 ? 8.547 -2.068 -7.878 1.00 96.56 91 LEU A O 1
ATOM 702 N N . ASN A 1 92 ? 8.944 0.142 -7.793 1.00 97.44 92 ASN A N 1
ATOM 703 C CA . ASN A 1 92 ? 8.815 0.303 -6.351 1.00 97.44 92 ASN A CA 1
ATOM 704 C C . ASN A 1 92 ? 7.950 1.525 -6.018 1.00 97.44 92 ASN A C 1
ATOM 706 O O . ASN A 1 92 ? 7.564 2.314 -6.883 1.00 97.44 92 ASN A O 1
ATOM 710 N N . ILE A 1 93 ? 7.648 1.691 -4.734 1.00 96.69 93 ILE A N 1
ATOM 711 C CA . ILE A 1 93 ? 6.984 2.880 -4.206 1.00 96.69 93 ILE A CA 1
ATOM 712 C C . ILE A 1 93 ? 7.892 3.469 -3.139 1.00 96.69 93 ILE A C 1
ATOM 714 O O . ILE A 1 93 ? 8.259 2.769 -2.199 1.00 96.69 93 ILE A O 1
ATOM 718 N N . GLU A 1 94 ? 8.216 4.750 -3.260 1.00 96.75 94 GLU A N 1
ATOM 719 C CA . GLU A 1 94 ? 8.952 5.498 -2.247 1.00 96.75 94 GLU A CA 1
ATOM 720 C C . GLU A 1 94 ? 8.041 6.468 -1.501 1.00 96.75 94 GLU A C 1
ATOM 722 O O . GLU A 1 94 ? 7.252 7.188 -2.115 1.00 96.75 94 GLU A O 1
ATOM 727 N N . ILE A 1 95 ? 8.190 6.531 -0.177 1.00 94.94 95 ILE A N 1
ATOM 728 C CA . ILE A 1 95 ? 7.709 7.667 0.612 1.00 94.94 95 ILE A CA 1
ATOM 729 C C . ILE A 1 95 ? 8.834 8.696 0.682 1.00 94.94 95 ILE A C 1
ATOM 731 O O . ILE A 1 95 ? 9.891 8.434 1.264 1.00 94.94 95 ILE A O 1
ATOM 735 N N . ARG A 1 96 ? 8.610 9.872 0.090 1.00 94.44 96 ARG A N 1
ATOM 736 C CA . ARG A 1 96 ? 9.511 11.030 0.196 1.00 94.44 96 ARG A CA 1
ATOM 737 C C . ARG A 1 96 ? 8.739 12.332 0.033 1.00 94.44 96 ARG A C 1
ATOM 739 O O . ARG A 1 96 ? 7.829 12.402 -0.783 1.00 94.44 96 ARG A O 1
ATOM 746 N N . ASN A 1 97 ? 9.130 13.357 0.791 1.00 92.38 97 ASN A N 1
ATOM 747 C CA . ASN A 1 97 ? 8.511 14.690 0.774 1.00 92.38 97 ASN A CA 1
ATOM 748 C C . ASN A 1 97 ? 6.981 14.673 0.968 1.00 92.38 97 ASN A C 1
ATOM 750 O O . ASN A 1 97 ? 6.281 15.414 0.288 1.00 92.38 97 ASN A O 1
ATOM 754 N N . ASP A 1 98 ? 6.470 13.817 1.862 1.00 92.62 98 ASP A N 1
ATOM 755 C CA . ASP A 1 98 ? 5.028 13.628 2.100 1.00 92.62 98 ASP A CA 1
ATOM 756 C C . ASP A 1 98 ? 4.235 13.210 0.843 1.00 92.62 98 ASP A C 1
ATOM 758 O O . ASP A 1 98 ? 3.047 13.494 0.699 1.00 92.62 98 ASP A O 1
ATOM 762 N N . GLU A 1 99 ? 4.880 12.487 -0.074 1.00 95.88 99 GLU A N 1
ATOM 763 C CA . GLU A 1 99 ? 4.260 11.913 -1.266 1.00 95.88 99 GLU A CA 1
ATOM 764 C C . GLU A 1 99 ? 4.591 10.422 -1.388 1.00 95.88 99 GLU A C 1
ATOM 766 O O . GLU A 1 99 ? 5.642 9.953 -0.942 1.00 95.88 99 GLU A O 1
ATOM 771 N N . ARG A 1 100 ? 3.705 9.681 -2.061 1.00 96.00 100 ARG A N 1
ATOM 772 C CA . ARG A 1 100 ? 3.975 8.336 -2.579 1.00 96.00 100 ARG A CA 1
ATOM 773 C C . ARG A 1 100 ? 4.440 8.461 -4.022 1.00 96.00 100 ARG A C 1
ATOM 775 O O . ARG A 1 100 ? 3.661 8.837 -4.899 1.00 96.00 100 ARG A O 1
ATOM 782 N N . VAL A 1 101 ? 5.699 8.144 -4.276 1.00 97.44 101 VAL A N 1
ATOM 783 C CA . VAL A 1 101 ? 6.293 8.240 -5.609 1.00 97.44 101 VAL A CA 1
ATOM 784 C C . VAL A 1 101 ? 6.492 6.838 -6.169 1.00 97.44 101 VAL A C 1
ATOM 786 O O . VAL A 1 101 ? 7.222 6.041 -5.587 1.00 97.44 101 VAL A O 1
ATOM 789 N N . VAL A 1 102 ? 5.841 6.531 -7.290 1.00 97.12 102 VAL A N 1
ATOM 790 C CA . VAL A 1 102 ? 6.102 5.308 -8.060 1.00 97.12 102 VAL A CA 1
ATOM 791 C C . VAL A 1 102 ? 7.408 5.509 -8.818 1.00 97.12 102 VAL A C 1
ATOM 793 O O . VAL A 1 102 ? 7.538 6.471 -9.578 1.00 97.12 102 VAL A O 1
ATOM 796 N N . VAL A 1 103 ? 8.371 4.630 -8.570 1.00 98.19 103 VAL A N 1
ATOM 797 C CA . VAL A 1 103 ? 9.733 4.689 -9.116 1.00 98.19 103 VAL A CA 1
ATOM 798 C C . VAL A 1 103 ? 10.070 3.376 -9.812 1.00 98.19 103 VAL A C 1
ATOM 800 O O . VAL A 1 103 ? 9.457 2.348 -9.526 1.00 98.19 103 VAL A O 1
ATOM 803 N N . GLN A 1 104 ? 11.076 3.393 -10.678 1.00 97.38 104 GLN A N 1
ATOM 804 C CA . GLN A 1 104 ? 11.713 2.173 -11.159 1.00 97.38 104 GLN A CA 1
ATOM 805 C C . GLN A 1 104 ? 12.686 1.628 -10.109 1.00 97.38 104 GLN A C 1
ATOM 807 O O . GLN A 1 104 ? 13.337 2.392 -9.392 1.00 97.38 104 GLN A O 1
ATOM 812 N N . GLU A 1 105 ? 12.855 0.310 -10.055 1.00 95.81 105 GLU A N 1
ATOM 813 C CA . GLU A 1 105 ? 13.733 -0.352 -9.084 1.00 95.81 105 GLU A CA 1
ATOM 814 C C . GLU A 1 105 ? 15.203 0.093 -9.224 1.00 95.81 105 GLU A C 1
ATOM 816 O O . GLU A 1 105 ? 15.933 0.155 -8.229 1.00 95.81 105 GLU A O 1
ATOM 821 N N . PHE A 1 106 ? 15.627 0.489 -10.430 1.00 95.44 106 PHE A N 1
ATOM 822 C CA . PHE A 1 106 ? 16.978 0.986 -10.712 1.00 95.44 106 PHE A CA 1
ATOM 823 C C . PHE A 1 106 ? 17.204 2.468 -10.363 1.00 95.44 106 PHE A C 1
ATOM 825 O O . PHE A 1 106 ? 18.347 2.925 -10.416 1.00 95.44 106 PHE A O 1
ATOM 832 N N . GLU A 1 107 ? 16.156 3.246 -10.058 1.00 97.56 107 GLU A N 1
ATOM 833 C CA . GLU A 1 107 ? 16.322 4.658 -9.687 1.00 97.56 107 GLU A CA 1
ATOM 834 C C . GLU A 1 107 ? 17.114 4.793 -8.377 1.00 97.56 107 GLU A C 1
ATOM 836 O O . GLU A 1 107 ? 17.018 3.955 -7.478 1.00 97.56 107 GLU A O 1
ATOM 841 N N . GLU A 1 108 ? 17.889 5.875 -8.245 1.00 97.19 108 GLU A N 1
ATOM 842 C CA . GLU A 1 108 ? 18.547 6.205 -6.980 1.00 97.19 108 GLU A CA 1
ATOM 843 C C . GLU A 1 108 ? 17.498 6.382 -5.873 1.00 97.19 108 GLU A C 1
ATOM 845 O O . GLU A 1 108 ? 16.495 7.075 -6.052 1.00 97.19 108 GLU A O 1
ATOM 850 N N . ILE A 1 109 ? 17.746 5.763 -4.717 1.00 97.25 109 ILE A N 1
ATOM 851 C CA . ILE A 1 109 ? 16.828 5.799 -3.579 1.00 97.25 109 ILE A CA 1
ATOM 852 C C . ILE A 1 109 ? 16.870 7.186 -2.938 1.00 97.25 109 ILE A C 1
ATOM 854 O O . ILE A 1 109 ? 17.900 7.587 -2.397 1.00 97.25 109 ILE A O 1
ATOM 858 N N . GLN A 1 110 ? 15.740 7.897 -2.940 1.00 96.69 110 GLN A N 1
ATOM 859 C CA . GLN A 1 110 ? 15.629 9.228 -2.318 1.00 96.69 110 GLN A CA 1
ATOM 860 C C . GLN A 1 110 ? 14.677 9.244 -1.112 1.00 96.69 110 GLN A C 1
ATOM 862 O O . GLN A 1 110 ? 14.443 10.299 -0.523 1.00 96.69 110 GLN A O 1
ATOM 867 N N . GLY A 1 111 ? 14.110 8.093 -0.750 1.00 95.31 111 GLY A N 1
ATOM 868 C CA . GLY A 1 111 ? 13.160 7.943 0.347 1.00 95.31 111 GLY A CA 1
ATOM 869 C C . GLY A 1 111 ? 13.044 6.509 0.850 1.00 95.31 111 GLY A C 1
ATOM 870 O O . GLY A 1 111 ? 13.893 5.657 0.588 1.00 95.31 111 GLY A O 1
ATOM 871 N N . GLU A 1 112 ? 11.971 6.227 1.584 1.00 94.50 112 GLU A N 1
ATOM 872 C CA . GLU A 1 112 ? 11.695 4.874 2.065 1.00 94.50 112 GLU A CA 1
ATOM 873 C C . GLU A 1 112 ? 10.994 4.047 0.983 1.00 94.50 112 GLU A C 1
ATOM 875 O O . GLU A 1 112 ? 9.833 4.301 0.669 1.00 94.50 112 GLU A O 1
ATOM 880 N N . ARG A 1 113 ? 11.671 3.020 0.450 1.00 95.81 113 ARG A N 1
ATOM 881 C CA . ARG A 1 113 ? 11.044 2.017 -0.428 1.00 95.81 113 ARG A CA 1
ATOM 882 C C . ARG A 1 113 ? 10.097 1.104 0.343 1.00 95.81 113 ARG A C 1
ATOM 884 O O . ARG A 1 113 ? 10.518 0.488 1.325 1.00 95.81 113 ARG A O 1
ATOM 891 N N . LEU A 1 114 ? 8.877 0.953 -0.158 1.00 92.94 114 LEU A N 1
ATOM 892 C CA . LEU A 1 114 ? 7.814 0.169 0.467 1.00 92.94 114 LEU A CA 1
ATOM 893 C C . LEU A 1 114 ? 7.766 -1.283 -0.007 1.00 92.94 114 LEU A C 1
ATOM 895 O O . LEU A 1 114 ? 7.440 -2.160 0.792 1.00 92.94 114 LEU A O 1
ATOM 899 N N . LEU A 1 115 ? 8.086 -1.562 -1.275 1.00 94.06 115 LEU A N 1
ATOM 900 C CA . LEU A 1 115 ? 8.111 -2.940 -1.762 1.00 94.06 115 LEU A CA 1
ATOM 901 C C . LEU A 1 115 ? 9.432 -3.589 -1.349 1.00 94.06 115 LEU A C 1
ATOM 903 O O . LEU A 1 115 ? 10.516 -3.069 -1.629 1.00 94.06 115 LEU A O 1
ATOM 907 N N . LYS A 1 116 ? 9.320 -4.712 -0.637 1.00 90.12 116 LYS A N 1
ATOM 908 C CA . LYS A 1 116 ? 10.438 -5.511 -0.128 1.00 90.12 116 LYS A CA 1
ATOM 909 C C . LYS A 1 116 ? 10.314 -6.948 -0.634 1.00 90.12 116 LYS A C 1
ATOM 911 O O . LYS A 1 116 ? 9.188 -7.437 -0.766 1.00 90.12 116 LYS A O 1
ATOM 916 N N . PRO A 1 117 ? 11.437 -7.639 -0.884 1.00 91.50 117 PRO A N 1
ATOM 917 C CA . PRO A 1 117 ? 11.402 -9.054 -1.213 1.00 91.50 117 PRO A CA 1
ATOM 918 C C . PRO A 1 117 ? 10.825 -9.843 -0.033 1.00 91.50 117 PRO A C 1
ATOM 920 O O . PRO A 1 117 ? 11.296 -9.734 1.095 1.00 91.50 117 PRO A O 1
ATOM 923 N N . VAL A 1 118 ? 9.783 -10.631 -0.302 1.00 90.31 118 VAL A N 1
ATOM 924 C CA . VAL A 1 118 ? 9.202 -11.576 0.670 1.00 90.31 118 VAL A CA 1
ATOM 925 C C . VAL A 1 118 ? 9.642 -13.001 0.370 1.00 90.31 118 VAL A C 1
ATOM 927 O O . VAL A 1 118 ? 9.887 -13.780 1.287 1.00 90.31 118 VAL A O 1
ATOM 930 N N . TYR A 1 119 ? 9.793 -13.322 -0.913 1.00 92.44 119 TYR A N 1
ATOM 931 C CA . TYR A 1 119 ? 10.264 -14.611 -1.386 1.00 92.44 119 TYR A CA 1
ATOM 932 C C . TYR A 1 119 ? 11.467 -14.427 -2.303 1.00 92.44 119 TYR A C 1
ATOM 934 O O . TYR A 1 119 ? 11.446 -13.571 -3.184 1.00 92.44 119 TYR A O 1
ATOM 942 N N . GLU A 1 120 ? 12.462 -15.294 -2.152 1.00 94.12 120 GLU A N 1
ATOM 943 C CA . GLU A 1 120 ? 13.622 -15.392 -3.032 1.00 94.12 120 GLU A CA 1
ATOM 944 C C . GLU A 1 120 ? 13.811 -16.848 -3.464 1.00 94.12 120 GLU A C 1
ATOM 946 O O . GLU A 1 120 ? 13.930 -17.757 -2.639 1.00 94.12 120 GLU A O 1
ATOM 951 N N . ASN A 1 121 ? 13.807 -17.090 -4.779 1.00 93.88 121 ASN A N 1
ATOM 952 C CA . ASN A 1 121 ? 13.962 -18.427 -5.369 1.00 93.88 121 ASN A CA 1
ATOM 953 C C . ASN A 1 121 ? 13.027 -19.494 -4.754 1.00 93.88 121 ASN A C 1
ATOM 955 O O . ASN A 1 121 ? 13.424 -20.639 -4.547 1.00 93.88 121 ASN A O 1
ATOM 959 N N . GLY A 1 122 ? 11.787 -19.108 -4.436 1.00 93.62 122 GLY A N 1
ATOM 960 C CA . GLY A 1 122 ? 10.777 -19.992 -3.843 1.00 93.62 122 GLY A CA 1
ATOM 961 C C . GLY A 1 122 ? 10.866 -20.166 -2.323 1.00 93.62 122 GLY A C 1
ATOM 962 O O . GLY A 1 122 ? 10.051 -20.894 -1.764 1.00 93.62 122 GLY A O 1
ATOM 963 N N . ASN A 1 123 ? 11.800 -19.492 -1.649 1.00 92.19 123 ASN A N 1
ATOM 964 C CA . ASN A 1 123 ? 11.954 -19.544 -0.195 1.00 92.19 123 ASN A CA 1
ATOM 965 C C . ASN A 1 123 ? 11.501 -18.229 0.438 1.00 92.19 123 ASN A C 1
ATOM 967 O O . ASN A 1 123 ? 11.772 -17.159 -0.104 1.00 92.19 123 ASN A O 1
ATOM 971 N N . LEU A 1 124 ? 10.818 -18.309 1.581 1.00 90.31 124 LEU A N 1
ATOM 972 C CA . LEU A 1 124 ? 10.471 -17.135 2.379 1.00 90.31 124 LEU A CA 1
ATOM 973 C C . LEU A 1 124 ? 11.758 -16.526 2.961 1.00 90.31 124 LEU A C 1
ATOM 975 O O . LEU A 1 124 ? 12.576 -17.249 3.524 1.00 90.31 124 LEU A O 1
ATOM 979 N N . VAL A 1 125 ? 11.936 -15.213 2.811 1.00 90.06 125 VAL A N 1
ATOM 980 C CA . VAL A 1 125 ? 13.132 -14.489 3.292 1.00 90.06 125 VAL A CA 1
ATOM 981 C C . VAL A 1 125 ? 13.052 -14.191 4.796 1.00 90.06 125 VAL A C 1
ATOM 983 O O . VAL A 1 125 ? 14.069 -13.996 5.457 1.00 90.06 125 VAL A O 1
ATOM 986 N N . TYR A 1 126 ? 11.839 -14.164 5.344 1.00 82.25 126 TYR A N 1
ATOM 987 C CA . TYR A 1 126 ? 11.567 -13.865 6.747 1.00 82.25 126 TYR A CA 1
ATOM 988 C C . TYR A 1 126 ? 11.475 -15.148 7.587 1.00 82.25 126 TYR A C 1
ATOM 990 O O . TYR A 1 126 ? 10.877 -16.129 7.153 1.00 82.25 126 TYR A O 1
ATOM 998 N N . ASP A 1 127 ? 12.030 -15.109 8.801 1.00 76.00 127 ASP A N 1
ATOM 999 C CA . ASP A 1 127 ? 12.047 -16.216 9.781 1.00 76.00 127 ASP A CA 1
ATOM 1000 C C . ASP A 1 127 ? 11.126 -15.934 10.990 1.00 76.00 127 ASP A C 1
ATOM 1002 O O . ASP A 1 127 ? 11.280 -16.477 12.084 1.00 76.00 127 ASP A O 1
ATOM 1006 N N . ASP A 1 128 ? 10.170 -15.018 10.820 1.00 73.88 128 ASP A N 1
ATOM 1007 C CA . ASP A 1 128 ? 9.253 -14.643 11.891 1.00 73.88 128 ASP A CA 1
ATOM 1008 C C . ASP A 1 128 ? 8.220 -15.754 12.123 1.00 73.88 128 ASP A C 1
ATOM 1010 O O . ASP A 1 128 ? 7.607 -16.269 11.187 1.00 73.88 128 ASP A O 1
ATOM 1014 N N . ASN A 1 129 ? 7.965 -16.088 13.391 1.00 82.25 129 ASN A N 1
ATOM 1015 C CA . ASN A 1 129 ? 6.782 -16.876 13.731 1.00 82.25 129 ASN A CA 1
ATOM 1016 C C . ASN A 1 129 ? 5.506 -16.023 13.597 1.00 82.25 129 ASN A C 1
ATOM 1018 O O . ASN A 1 129 ? 5.543 -14.799 13.749 1.00 82.25 129 ASN A O 1
ATOM 1022 N N . ASP A 1 130 ? 4.364 -16.675 13.360 1.00 82.50 130 ASP A N 1
ATOM 1023 C CA . ASP A 1 130 ? 3.088 -16.007 13.058 1.00 82.50 130 ASP A CA 1
ATOM 1024 C C . ASP A 1 130 ? 2.697 -14.918 14.076 1.00 82.50 130 ASP A C 1
ATOM 1026 O O . ASP A 1 130 ? 2.133 -13.888 13.709 1.00 82.50 130 ASP A O 1
ATOM 1030 N N . ILE A 1 131 ? 3.005 -15.119 15.363 1.00 86.44 131 ILE A N 1
ATOM 1031 C CA . ILE A 1 131 ? 2.663 -14.167 16.430 1.00 86.44 131 ILE A CA 1
ATOM 1032 C C . ILE A 1 131 ? 3.498 -12.892 16.296 1.00 86.44 131 ILE A C 1
ATOM 1034 O O . ILE A 1 131 ? 2.945 -11.791 16.309 1.00 86.44 131 ILE A O 1
ATOM 1038 N N . ALA A 1 132 ? 4.815 -13.035 16.126 1.00 86.56 132 ALA A N 1
ATOM 1039 C CA . ALA A 1 132 ? 5.712 -11.902 15.935 1.00 86.56 132 ALA A CA 1
ATOM 1040 C C . ALA A 1 132 ? 5.334 -11.100 14.680 1.00 86.56 132 ALA A C 1
ATOM 1042 O O . ALA A 1 132 ? 5.265 -9.871 14.735 1.00 86.56 132 ALA A O 1
ATOM 1043 N N . ALA A 1 133 ? 4.993 -11.787 13.585 1.00 85.50 133 ALA A N 1
ATOM 1044 C CA . ALA A 1 133 ? 4.556 -11.149 12.347 1.00 85.50 133 ALA A CA 1
ATOM 1045 C C . ALA A 1 133 ? 3.282 -10.302 12.541 1.00 85.50 133 ALA A C 1
ATOM 1047 O O . ALA A 1 133 ? 3.209 -9.166 12.064 1.00 85.50 133 ALA A O 1
ATOM 1048 N N . VAL A 1 134 ? 2.289 -10.811 13.283 1.00 89.44 134 VAL A N 1
ATOM 1049 C CA . VAL A 1 134 ? 1.047 -10.073 13.582 1.00 89.44 134 VAL A CA 1
ATOM 1050 C C . VAL A 1 134 ? 1.318 -8.824 14.423 1.00 89.44 134 VAL A C 1
ATOM 1052 O O . VAL A 1 134 ? 0.761 -7.760 14.135 1.00 89.44 134 VAL A O 1
ATOM 1055 N N . ASP A 1 135 ? 2.167 -8.922 15.445 1.00 89.31 135 ASP A N 1
ATOM 1056 C CA . ASP A 1 135 ? 2.483 -7.783 16.313 1.00 89.31 135 ASP A CA 1
ATOM 1057 C C . ASP A 1 135 ? 3.269 -6.696 15.568 1.00 89.31 135 ASP A C 1
ATOM 1059 O O . ASP A 1 135 ? 2.956 -5.506 15.691 1.00 89.31 135 ASP A O 1
ATOM 1063 N N . ILE A 1 136 ? 4.226 -7.093 14.723 1.00 88.12 136 ILE A N 1
ATOM 1064 C CA . ILE A 1 136 ? 4.956 -6.179 13.836 1.00 88.12 136 ILE A CA 1
ATOM 1065 C C . ILE A 1 136 ? 3.984 -5.486 12.877 1.00 88.12 136 ILE A C 1
ATOM 1067 O O . ILE A 1 136 ? 4.011 -4.259 12.768 1.00 88.12 136 ILE A O 1
ATOM 1071 N N . ALA A 1 137 ? 3.086 -6.234 12.228 1.00 89.06 137 ALA A N 1
ATOM 1072 C CA . ALA A 1 137 ? 2.108 -5.674 11.298 1.00 89.06 137 ALA A CA 1
ATOM 1073 C C . ALA A 1 137 ? 1.174 -4.658 11.977 1.00 89.06 137 ALA A C 1
ATOM 1075 O O . ALA A 1 137 ? 0.917 -3.588 11.424 1.00 89.06 137 ALA A O 1
ATOM 1076 N N . ARG A 1 138 ? 0.706 -4.941 13.201 1.00 91.31 138 ARG A N 1
ATOM 1077 C CA . ARG A 1 138 ? -0.119 -4.002 13.984 1.00 91.31 138 ARG A CA 1
ATOM 1078 C C . ARG A 1 138 ? 0.629 -2.722 14.321 1.00 91.31 138 ARG A C 1
ATOM 1080 O O . ARG A 1 138 ? 0.088 -1.636 14.130 1.00 91.31 138 ARG A O 1
ATOM 1087 N N . LYS A 1 139 ? 1.865 -2.844 14.810 1.00 91.56 139 LYS A N 1
ATOM 1088 C CA . LYS A 1 139 ? 2.701 -1.685 15.134 1.00 91.56 139 LYS A CA 1
ATOM 1089 C C . LYS A 1 139 ? 2.944 -0.830 13.890 1.00 91.56 139 LYS A C 1
ATOM 1091 O O . LYS A 1 139 ? 2.742 0.380 13.934 1.00 91.56 139 LYS A O 1
ATOM 1096 N N . ARG A 1 140 ? 3.286 -1.467 12.767 1.00 89.00 140 ARG A N 1
ATOM 1097 C CA . ARG A 1 140 ? 3.489 -0.786 11.485 1.00 89.00 140 ARG A CA 1
ATOM 1098 C C . ARG A 1 140 ? 2.235 -0.092 10.980 1.00 89.00 140 ARG A C 1
ATOM 1100 O O . ARG A 1 140 ? 2.340 1.041 10.530 1.00 89.00 140 ARG A O 1
ATOM 1107 N N . LEU A 1 141 ? 1.060 -0.710 11.093 1.00 91.06 141 LEU A N 1
ATOM 1108 C CA . LEU A 1 141 ? -0.199 -0.065 10.715 1.00 91.06 141 LEU A CA 1
ATOM 1109 C C . LEU A 1 141 ? -0.415 1.241 11.487 1.00 91.06 141 LEU A C 1
ATOM 1111 O O . LEU A 1 141 ? -0.795 2.233 10.883 1.00 91.06 141 LEU A O 1
ATOM 1115 N N . ILE A 1 142 ? -0.151 1.254 12.796 1.00 90.81 142 ILE A N 1
ATOM 1116 C CA . ILE A 1 142 ? -0.295 2.464 13.621 1.00 90.81 142 ILE A CA 1
ATOM 1117 C C . ILE A 1 142 ? 0.698 3.546 13.180 1.00 90.81 142 ILE A C 1
ATOM 1119 O O . ILE A 1 142 ? 0.320 4.705 13.060 1.00 90.81 142 ILE A O 1
ATOM 1123 N N . GLU A 1 143 ? 1.950 3.169 12.912 1.00 88.62 143 GLU A N 1
ATOM 1124 C CA . GLU A 1 143 ? 3.002 4.096 12.471 1.00 88.62 143 GLU A CA 1
ATOM 1125 C C . GLU A 1 143 ? 2.752 4.672 11.069 1.00 88.62 143 GLU A C 1
ATOM 1127 O O . GLU A 1 143 ? 3.174 5.786 10.779 1.00 88.62 143 GLU A O 1
ATOM 1132 N N . THR A 1 144 ? 2.083 3.915 10.197 1.00 87.19 144 THR A N 1
ATOM 1133 C CA . THR A 1 144 ? 1.946 4.237 8.766 1.00 87.19 144 THR A CA 1
ATOM 1134 C C . THR A 1 144 ? 0.520 4.566 8.344 1.00 87.19 144 THR A C 1
ATOM 1136 O O . THR A 1 144 ? 0.281 4.790 7.160 1.00 87.19 144 THR A O 1
ATOM 1139 N N . PHE A 1 145 ? -0.436 4.619 9.278 1.00 88.88 145 PHE A N 1
ATOM 1140 C CA . PHE A 1 145 ? -1.853 4.793 8.953 1.00 88.88 145 PHE A CA 1
ATOM 1141 C C . PHE A 1 145 ? -2.095 6.031 8.087 1.00 88.88 145 PHE A C 1
ATOM 1143 O O . PHE A 1 145 ? -2.777 5.947 7.068 1.00 88.88 145 PHE A O 1
ATOM 1150 N N . ASP A 1 146 ? -1.468 7.152 8.436 1.00 89.19 146 ASP A N 1
ATOM 1151 C CA . ASP A 1 146 ? -1.656 8.415 7.724 1.00 89.19 146 ASP A CA 1
ATOM 1152 C C . ASP A 1 146 ? -1.030 8.410 6.319 1.00 89.19 146 ASP A C 1
ATOM 1154 O O . ASP A 1 146 ? -1.462 9.166 5.446 1.00 89.19 146 ASP A O 1
ATOM 1158 N N . ALA A 1 147 ? -0.089 7.495 6.046 1.00 87.88 147 ALA A N 1
ATOM 1159 C CA . ALA A 1 147 ? 0.549 7.367 4.737 1.00 87.88 147 ALA A CA 1
ATOM 1160 C C . ALA A 1 147 ? -0.451 7.004 3.621 1.00 87.88 147 ALA A C 1
ATOM 1162 O O . ALA A 1 147 ? -0.197 7.261 2.441 1.00 87.88 147 ALA A O 1
ATOM 1163 N N . VAL A 1 148 ? -1.618 6.445 3.974 1.00 86.62 148 VAL A N 1
ATOM 1164 C CA . VAL A 1 148 ? -2.691 6.132 3.016 1.00 86.62 148 VAL A CA 1
ATOM 1165 C C . VAL A 1 148 ? -3.263 7.385 2.341 1.00 86.62 148 VAL A C 1
ATOM 1167 O O . VAL A 1 148 ? -3.740 7.300 1.205 1.00 86.62 148 VAL A O 1
ATOM 1170 N N . TYR A 1 149 ? -3.181 8.541 3.007 1.00 92.06 149 TYR A N 1
ATOM 1171 C CA . TYR A 1 149 ? -3.731 9.814 2.535 1.00 92.06 149 TYR A CA 1
ATOM 1172 C C . TYR A 1 149 ? -2.732 10.657 1.740 1.00 92.06 149 TYR A C 1
ATOM 1174 O O . TYR A 1 149 ? -3.126 11.668 1.160 1.00 92.06 149 TYR A O 1
ATOM 1182 N N . LEU A 1 150 ? -1.460 10.251 1.679 1.00 94.06 150 LEU A N 1
ATOM 1183 C CA . LEU A 1 150 ? -0.446 10.987 0.926 1.00 94.06 150 LEU A CA 1
ATOM 1184 C C . LEU A 1 150 ? -0.787 10.984 -0.572 1.00 94.06 150 LEU A C 1
ATOM 1186 O O . LEU A 1 150 ? -1.193 9.942 -1.101 1.00 94.06 150 LEU A O 1
ATOM 1190 N N . PRO A 1 151 ? -0.607 12.099 -1.294 1.00 96.00 151 PRO A N 1
ATOM 1191 C CA . PRO A 1 151 ? -0.781 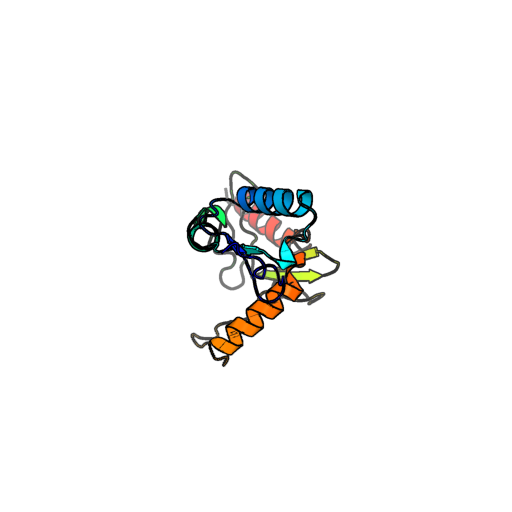12.113 -2.741 1.00 96.00 151 PRO A CA 1
ATOM 1192 C C . PRO A 1 151 ? 0.162 11.105 -3.411 1.00 96.00 151 PRO A C 1
ATOM 1194 O O . PRO A 1 151 ? 1.245 10.809 -2.903 1.00 96.00 151 PRO A O 1
ATOM 1197 N N . SER A 1 152 ? -0.263 10.560 -4.549 1.00 94.06 152 SER A N 1
ATOM 1198 C CA . SER A 1 152 ? 0.531 9.622 -5.345 1.00 94.06 152 SER A CA 1
ATOM 1199 C C . SER A 1 152 ? 0.894 10.216 -6.698 1.00 94.06 152 SER A C 1
ATOM 1201 O O . SER A 1 152 ? 0.044 10.830 -7.344 1.00 94.06 152 SER A O 1
ATOM 1203 N N . ARG A 1 153 ? 2.121 9.979 -7.162 1.00 95.25 153 ARG A N 1
ATOM 1204 C CA . ARG A 1 153 ? 2.561 10.331 -8.518 1.00 95.25 153 ARG A CA 1
ATOM 1205 C C . ARG A 1 153 ? 3.657 9.399 -9.016 1.00 95.25 153 ARG A C 1
ATOM 1207 O O . ARG A 1 153 ? 4.315 8.729 -8.230 1.00 95.25 153 ARG A O 1
ATOM 1214 N N . GLU A 1 154 ? 3.902 9.422 -10.316 1.00 96.56 154 GLU A N 1
ATOM 1215 C CA . GLU A 1 154 ? 5.084 8.809 -10.926 1.00 96.56 154 GLU A CA 1
ATOM 1216 C C . GLU A 1 154 ? 6.327 9.711 -10.754 1.00 96.56 154 GLU A C 1
ATOM 1218 O O . GLU A 1 154 ? 6.221 10.947 -10.676 1.00 96.56 154 GLU A O 1
ATOM 1223 N N . SER A 1 155 ? 7.514 9.100 -10.690 1.00 97.62 155 SER A N 1
ATOM 1224 C CA . SER A 1 155 ? 8.796 9.785 -10.896 1.00 97.62 155 SER A CA 1
ATOM 1225 C C . SER A 1 155 ? 8.919 10.273 -12.343 1.00 97.62 155 SER A C 1
ATOM 1227 O O . SER A 1 155 ? 8.240 9.766 -13.233 1.00 97.62 155 SER A O 1
ATOM 1229 N N . GLU A 1 156 ? 9.792 11.247 -12.609 1.00 97.38 156 GLU A N 1
ATOM 1230 C CA . GLU A 1 156 ? 9.999 11.720 -13.987 1.00 97.38 156 GLU A CA 1
ATOM 1231 C C . GLU A 1 156 ? 10.545 10.607 -14.895 1.00 97.38 156 GLU A C 1
ATOM 1233 O O . GLU A 1 156 ? 10.073 10.445 -16.015 1.00 97.38 156 GLU A O 1
ATOM 1238 N N . VAL A 1 157 ? 11.443 9.759 -14.379 1.00 97.44 157 VAL A N 1
ATOM 1239 C CA . VAL A 1 157 ? 11.960 8.589 -15.107 1.00 97.44 157 VAL A CA 1
ATOM 1240 C C . VAL A 1 157 ? 10.835 7.608 -15.445 1.00 97.44 157 VAL A C 1
ATOM 1242 O O . VAL A 1 157 ? 10.733 7.145 -16.581 1.00 97.44 157 VAL A O 1
ATOM 1245 N N . THR A 1 158 ? 9.955 7.319 -14.482 1.00 96.81 158 THR A N 1
ATOM 1246 C CA . THR A 1 158 ? 8.809 6.426 -14.694 1.00 96.81 158 THR A CA 1
ATOM 1247 C C . THR A 1 158 ? 7.844 6.996 -15.734 1.00 96.81 158 THR A C 1
ATOM 1249 O O . THR A 1 158 ? 7.461 6.269 -16.652 1.00 96.81 158 THR A O 1
ATOM 1252 N N . LYS A 1 159 ? 7.535 8.300 -15.676 1.00 96.12 159 LYS A N 1
ATOM 1253 C CA . LYS A 1 159 ? 6.690 8.975 -16.678 1.00 96.12 159 LYS A CA 1
ATOM 1254 C C . LYS A 1 159 ? 7.270 8.874 -18.084 1.00 96.12 159 LYS A C 1
ATOM 1256 O O . LYS A 1 159 ? 6.542 8.593 -19.034 1.00 96.12 159 LYS A O 1
ATOM 1261 N N . GLU A 1 160 ? 8.577 9.085 -18.230 1.00 96.38 160 GLU A N 1
ATOM 1262 C CA . GLU A 1 160 ? 9.252 8.977 -19.526 1.00 96.38 160 GLU A CA 1
ATOM 1263 C C . GLU A 1 160 ? 9.155 7.560 -20.105 1.00 96.38 160 GLU A C 1
ATOM 1265 O O . GLU A 1 160 ? 8.901 7.395 -21.300 1.00 96.38 160 GLU A O 1
ATOM 1270 N N . ILE A 1 161 ? 9.337 6.527 -19.278 1.00 95.44 161 ILE A N 1
ATOM 1271 C CA . ILE A 1 161 ? 9.186 5.129 -19.709 1.00 95.44 161 ILE A CA 1
ATOM 1272 C C . ILE A 1 161 ? 7.733 4.850 -20.091 1.00 95.44 161 ILE A C 1
ATOM 1274 O O . ILE A 1 161 ? 7.480 4.255 -21.142 1.00 95.44 161 ILE A O 1
ATOM 1278 N N . HIS A 1 162 ? 6.783 5.320 -19.284 1.00 94.31 162 HIS A N 1
ATOM 1279 C CA . HIS A 1 162 ? 5.358 5.185 -19.552 1.00 94.31 162 HIS A CA 1
ATOM 1280 C C . HIS A 1 162 ? 4.992 5.772 -20.921 1.00 94.31 162 HIS A C 1
ATOM 1282 O O . HIS A 1 162 ? 4.392 5.091 -21.760 1.00 94.31 162 HIS A O 1
ATOM 1288 N N . GLN A 1 163 ? 5.451 6.992 -21.203 1.00 93.12 163 GLN A N 1
ATOM 1289 C CA . GLN A 1 163 ? 5.234 7.643 -22.488 1.00 93.12 163 GLN A CA 1
ATOM 1290 C C . GLN A 1 163 ? 5.888 6.880 -23.651 1.00 93.12 163 GLN A C 1
ATOM 1292 O O . GLN A 1 163 ? 5.228 6.647 -24.662 1.00 93.12 163 GLN A O 1
ATOM 1297 N N . LYS A 1 164 ? 7.140 6.425 -23.514 1.00 92.75 164 LYS A N 1
ATOM 1298 C CA . LYS A 1 164 ? 7.833 5.654 -24.567 1.00 92.75 164 LYS A CA 1
ATOM 1299 C C . LYS A 1 164 ? 7.106 4.356 -24.912 1.00 92.75 164 LYS A C 1
ATOM 1301 O O . LYS A 1 164 ? 6.952 4.020 -26.086 1.00 92.75 164 LYS A O 1
ATOM 1306 N N . VAL A 1 165 ? 6.638 3.624 -23.900 1.00 91.94 165 VAL A N 1
ATOM 1307 C CA . VAL A 1 165 ? 5.872 2.386 -24.104 1.00 91.94 165 VAL A CA 1
ATOM 1308 C C . VAL A 1 165 ? 4.568 2.680 -24.840 1.00 91.94 165 VAL A C 1
ATOM 1310 O O . VAL A 1 165 ? 4.219 1.961 -25.776 1.00 91.94 165 VAL A O 1
ATOM 1313 N N . ARG A 1 166 ? 3.868 3.753 -24.463 1.00 90.38 166 ARG A N 1
ATOM 1314 C CA . ARG A 1 166 ? 2.650 4.199 -25.146 1.00 90.38 166 ARG A CA 1
ATOM 1315 C C . ARG A 1 166 ? 2.913 4.561 -26.609 1.00 90.38 166 ARG A C 1
ATOM 1317 O O . ARG A 1 166 ? 2.175 4.116 -27.483 1.00 90.38 166 ARG A O 1
ATOM 1324 N N . GLU A 1 167 ? 3.953 5.346 -26.881 1.00 91.00 167 GLU A N 1
ATOM 1325 C CA . GLU A 1 167 ? 4.333 5.757 -28.237 1.00 91.00 167 GLU A CA 1
ATOM 1326 C C . GLU A 1 167 ? 4.667 4.555 -29.122 1.00 91.00 167 GLU A C 1
ATOM 1328 O O . GLU A 1 167 ? 4.232 4.516 -30.271 1.00 91.00 167 GLU A O 1
ATOM 1333 N N . ARG A 1 168 ? 5.353 3.538 -28.581 1.00 89.38 168 ARG A N 1
ATOM 1334 C CA . ARG A 1 168 ? 5.602 2.272 -29.287 1.00 89.38 168 ARG A CA 1
ATOM 1335 C C . ARG A 1 168 ? 4.294 1.632 -29.756 1.00 89.38 168 ARG A C 1
ATOM 1337 O O . ARG A 1 168 ? 4.148 1.344 -30.934 1.00 89.38 168 ARG A O 1
ATOM 1344 N N . PHE A 1 169 ? 3.304 1.504 -28.872 1.00 85.31 169 PHE A N 1
ATOM 1345 C CA . PHE A 1 169 ? 2.009 0.928 -29.249 1.00 85.31 169 PHE A CA 1
ATOM 1346 C C . PHE A 1 169 ? 1.221 1.767 -30.259 1.00 85.31 169 PHE A C 1
ATOM 1348 O O . PHE A 1 169 ? 0.445 1.201 -31.020 1.00 85.31 169 PHE A O 1
ATOM 1355 N N . ILE A 1 170 ? 1.377 3.093 -30.260 1.00 85.38 170 ILE A N 1
ATOM 1356 C CA . ILE A 1 170 ? 0.711 3.968 -31.237 1.00 85.38 170 ILE A CA 1
ATOM 1357 C C . ILE A 1 170 ? 1.383 3.873 -32.610 1.00 85.38 170 ILE A C 1
ATOM 1359 O O . ILE A 1 170 ? 0.685 3.866 -33.616 1.00 85.38 170 ILE A O 1
ATOM 1363 N N . ASN A 1 171 ? 2.714 3.806 -32.647 1.00 82.38 171 ASN A N 1
ATOM 1364 C CA . ASN A 1 171 ? 3.488 3.770 -33.888 1.00 82.38 171 ASN A CA 1
ATOM 1365 C C . ASN A 1 171 ? 3.513 2.381 -34.547 1.00 82.38 171 ASN A C 1
ATOM 1367 O O . ASN A 1 171 ? 3.735 2.293 -35.752 1.00 82.38 171 ASN A O 1
ATOM 1371 N N . ASP A 1 172 ? 3.291 1.320 -33.768 1.00 72.00 172 ASP A N 1
ATOM 1372 C CA . ASP A 1 172 ? 3.193 -0.061 -34.257 1.00 72.00 172 ASP A CA 1
ATOM 1373 C C . ASP A 1 172 ? 1.777 -0.426 -34.775 1.00 72.00 172 ASP A C 1
ATOM 1375 O O . ASP A 1 172 ? 1.557 -1.564 -35.201 1.00 72.00 172 ASP A O 1
ATOM 1379 N N . MET A 1 173 ? 0.815 0.513 -34.736 1.00 56.19 173 MET A N 1
ATOM 1380 C CA . MET A 1 173 ? -0.525 0.396 -35.347 1.00 56.19 173 MET A CA 1
ATOM 1381 C C . MET A 1 173 ? -0.566 0.973 -36.763 1.00 56.19 173 MET A C 1
ATOM 1383 O O . MET A 1 173 ? -1.254 0.353 -37.608 1.00 56.19 173 MET A O 1
#

Radius of gyration: 24.12 Å; chains: 1; bounding box: 51×35×79 Å

Foldseek 3Di:
DPPPPQPQLQPRADEDEPDDDPVSVVVVQVVCVVVVDHCVSHYDYPCVCVPPPPCPDPVSVPDDDDAQDDDQAGAWDDDPDPVPIDQHAQWWWFDDPLATEIEHPPDDHPGDTDDDDQDDPRHGPDPDDPVRVVVVVVVVCVVCVCSVVGYYDYDPVSVVSRVVNVVVVVVVD